Protein AF-A0AA40A408-F1 (afdb_monomer_lite)

Organism: NCBI:txid314023

Sequence (111 aa):
MTAADLDVLLSMGFEQARAELAAKKTGNLQQALDWLEANQDKSLEELQAQNQASGEDDDDEMTGANIPSGETAKSLVCNECGKKFRNHDQATFHATKTFVLLSCHSLIQFL

Radius of gyration: 22.29 Å; chains: 1; bounding box: 54×28×60 Å

pLDDT: mean 72.65, std 17.12, range [36.44, 92.19]

InterPro domains:
  IPR009060 UBA-like superfamily [SSF46934] (6-41)
  IPR015940 Ubiquitin-associated domain [PF22562] (6-42)

Secondary structure (DSSP, 8-state):
--HHHHHHHHHTT--HHHHHHHHHH-SSHHHHHHHHHHTTTS-HHHHHHHHHTTS---SS--------TT-----EE-TTT--EESSHHHHHHHHHHHHHHHHHHHHHTT-

Foldseek 3Di:
DDVVLLVVCVVVPHDNLLSVLLVVVDDDSVSSVVVCVVCVPPDSVRSVVVVVVVVDDPDDDDDDDDDDPDDDQPFDADPPPRDTDRDPVVVVVCVVVVVVVVVVVVVVVPD

Structure (m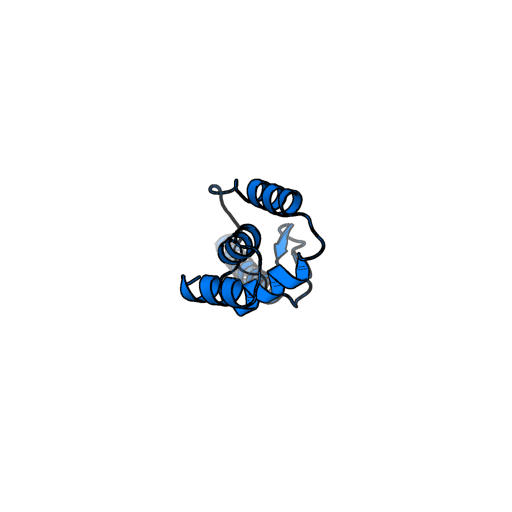mCIF, N/CA/C/O backbone):
data_AF-A0AA40A408-F1
#
_entry.id   AF-A0AA40A408-F1
#
loop_
_atom_site.group_PDB
_atom_site.id
_atom_site.type_symbol
_atom_site.label_atom_id
_atom_site.label_alt_id
_atom_site.label_comp_id
_atom_site.label_asym_id
_atom_site.label_entity_id
_atom_site.label_seq_id
_atom_site.pdbx_PDB_ins_code
_atom_site.Cartn_x
_atom_site.Cartn_y
_atom_site.Cartn_z
_atom_site.occupancy
_atom_site.B_iso_or_equiv
_atom_site.auth_seq_id
_atom_site.auth_comp_id
_atom_site.auth_asym_id
_atom_site.auth_atom_id
_atom_site.pdbx_PDB_model_num
ATOM 1 N N . MET A 1 1 ? 9.879 1.622 -13.021 1.00 59.22 1 MET A N 1
ATOM 2 C CA . MET A 1 1 ? 9.084 0.812 -13.964 1.00 59.22 1 MET A CA 1
ATOM 3 C C . MET A 1 1 ? 9.490 1.109 -15.386 1.00 59.22 1 MET A C 1
ATOM 5 O O . MET A 1 1 ? 9.790 2.262 -15.679 1.00 59.22 1 MET A O 1
ATOM 9 N N . THR A 1 2 ? 9.528 0.095 -16.248 1.00 70.56 2 THR A N 1
ATOM 10 C CA . THR A 1 2 ? 9.800 0.296 -17.674 1.00 70.56 2 THR A CA 1
ATOM 11 C C . THR A 1 2 ? 8.488 0.510 -18.423 1.00 70.56 2 THR A C 1
ATOM 13 O O . THR A 1 2 ? 7.446 0.005 -18.016 1.00 70.56 2 THR A O 1
ATOM 16 N N . ALA A 1 3 ? 8.519 1.249 -19.534 1.00 77.31 3 ALA A N 1
ATOM 17 C CA . ALA A 1 3 ? 7.339 1.423 -20.386 1.00 77.31 3 ALA A CA 1
ATOM 18 C C . ALA A 1 3 ? 6.760 0.078 -20.883 1.00 77.31 3 ALA A C 1
ATOM 20 O O . ALA A 1 3 ? 5.572 -0.003 -21.173 1.00 77.31 3 ALA A O 1
ATOM 21 N N . ALA A 1 4 ? 7.580 -0.981 -20.913 1.00 86.75 4 ALA A N 1
ATOM 22 C CA . ALA A 1 4 ? 7.157 -2.335 -21.251 1.00 86.75 4 ALA A CA 1
ATOM 23 C C . ALA A 1 4 ? 6.226 -2.952 -20.194 1.00 86.75 4 ALA A C 1
ATOM 25 O O . ALA A 1 4 ? 5.279 -3.639 -20.556 1.00 86.75 4 ALA A O 1
ATOM 26 N N . ASP A 1 5 ? 6.441 -2.678 -18.903 1.00 87.81 5 ASP A N 1
ATOM 27 C CA . ASP A 1 5 ? 5.565 -3.189 -17.840 1.00 87.81 5 ASP A CA 1
ATOM 28 C C . ASP A 1 5 ? 4.150 -2.596 -17.967 1.00 87.81 5 ASP A C 1
ATOM 30 O O . ASP A 1 5 ? 3.158 -3.298 -17.794 1.00 87.81 5 ASP A O 1
ATOM 34 N N . LEU A 1 6 ? 4.048 -1.312 -18.330 1.00 89.56 6 LEU A N 1
ATOM 35 C CA . LEU A 1 6 ? 2.767 -0.644 -18.576 1.00 89.56 6 LEU A CA 1
ATOM 36 C C . LEU A 1 6 ? 2.058 -1.201 -19.822 1.00 89.56 6 LEU A C 1
ATOM 38 O O . LEU A 1 6 ? 0.856 -1.443 -19.776 1.00 89.56 6 LEU A O 1
ATOM 42 N N . ASP A 1 7 ? 2.790 -1.435 -20.911 1.00 91.75 7 ASP A N 1
ATOM 43 C CA . ASP A 1 7 ? 2.250 -2.016 -22.149 1.00 91.75 7 ASP A CA 1
ATOM 44 C C . ASP A 1 7 ? 1.680 -3.431 -21.935 1.00 91.75 7 ASP A C 1
ATOM 46 O O . ASP A 1 7 ? 0.599 -3.756 -22.434 1.00 91.75 7 ASP A O 1
ATOM 50 N N . VAL A 1 8 ? 2.346 -4.241 -21.104 1.00 92.06 8 VAL A N 1
ATOM 51 C CA . VAL A 1 8 ? 1.844 -5.559 -20.687 1.00 92.06 8 VAL A CA 1
ATOM 52 C C . VAL A 1 8 ? 0.519 -5.425 -19.933 1.00 92.06 8 VAL A C 1
ATOM 54 O O . VAL A 1 8 ? -0.430 -6.140 -20.247 1.00 92.06 8 VAL A O 1
ATOM 57 N N . LEU A 1 9 ? 0.411 -4.483 -18.990 1.00 90.81 9 LEU A N 1
ATOM 58 C CA . LEU A 1 9 ? -0.831 -4.245 -18.241 1.00 90.81 9 LEU A CA 1
ATOM 59 C C . LEU A 1 9 ? -1.982 -3.804 -19.161 1.00 90.81 9 LEU A C 1
ATOM 61 O O . LEU A 1 9 ? -3.104 -4.294 -19.032 1.00 90.81 9 LEU A O 1
ATOM 65 N N . LEU A 1 10 ? -1.708 -2.926 -20.126 1.00 92.19 10 LEU A N 1
ATOM 66 C CA . LEU A 1 10 ? -2.702 -2.494 -21.114 1.00 92.19 10 LEU A CA 1
ATOM 67 C C . LEU A 1 10 ? -3.142 -3.654 -22.018 1.00 92.19 10 LEU A C 1
ATOM 69 O O . LEU A 1 10 ? -4.334 -3.825 -22.266 1.00 92.19 10 LEU A O 1
ATOM 73 N N . SER A 1 11 ? -2.201 -4.496 -22.452 1.00 91.69 11 SER A N 1
ATOM 74 C CA . SER A 1 11 ? -2.482 -5.687 -23.264 1.00 91.69 11 SER A CA 1
ATOM 75 C C . SER A 1 11 ? -3.306 -6.743 -22.518 1.00 91.69 11 SER A C 1
ATOM 77 O O . SER A 1 11 ? -4.067 -7.482 -23.141 1.00 91.69 11 SER A O 1
ATOM 79 N N . MET A 1 12 ? -3.198 -6.804 -21.187 1.00 89.31 12 MET A N 1
ATOM 80 C CA . MET A 1 12 ? -4.037 -7.656 -20.333 1.00 89.31 12 MET A CA 1
ATOM 81 C C . MET A 1 12 ? -5.467 -7.117 -20.157 1.00 89.31 12 MET A C 1
ATOM 83 O O . MET A 1 12 ? -6.329 -7.841 -19.663 1.00 89.31 12 MET A O 1
ATOM 87 N N . GLY A 1 13 ? -5.733 -5.873 -20.573 1.00 89.19 13 GLY A N 1
ATOM 88 C CA . GLY A 1 13 ? -7.045 -5.232 -20.477 1.00 89.19 13 GLY A CA 1
ATOM 89 C C . GLY A 1 13 ? -7.253 -4.393 -19.215 1.00 89.19 13 GLY A C 1
ATOM 90 O O . GLY A 1 13 ? -8.394 -4.048 -18.906 1.00 89.19 13 GLY A O 1
ATOM 91 N N . PHE A 1 14 ? -6.188 -4.052 -18.480 1.00 90.19 14 PHE A N 1
ATOM 92 C CA . PHE A 1 14 ? -6.297 -3.089 -17.386 1.00 90.19 14 PHE A CA 1
ATOM 93 C C . PHE A 1 14 ? -6.534 -1.678 -17.926 1.00 90.19 14 PHE A C 1
ATOM 95 O O . PHE A 1 14 ? -5.981 -1.275 -18.949 1.00 90.19 14 PHE A O 1
ATOM 102 N N . GLU A 1 15 ? -7.346 -0.904 -17.209 1.00 89.88 15 GLU A N 1
ATOM 103 C CA . GLU A 1 15 ? -7.629 0.472 -17.596 1.00 89.88 15 GLU A CA 1
ATOM 104 C C . GLU A 1 15 ? -6.376 1.346 -17.465 1.00 89.88 15 GLU A C 1
ATOM 106 O O . GLU A 1 15 ? -5.661 1.282 -16.459 1.00 89.88 15 GLU A O 1
ATOM 111 N N . GLN A 1 16 ? -6.134 2.191 -18.467 1.00 88.56 16 GLN A N 1
ATOM 112 C CA . GLN A 1 16 ? -4.914 2.983 -18.578 1.00 88.56 16 GLN A CA 1
ATOM 113 C C . GLN A 1 16 ? -4.643 3.836 -17.334 1.00 88.56 16 GLN A C 1
ATOM 115 O O . GLN A 1 16 ? -3.543 3.772 -16.786 1.00 88.56 16 GLN A O 1
ATOM 120 N N . ALA A 1 17 ? -5.640 4.565 -16.825 1.00 88.62 17 ALA A N 1
ATOM 121 C CA . ALA A 1 17 ? -5.439 5.431 -15.667 1.00 88.62 17 ALA A CA 1
ATOM 122 C C . ALA A 1 17 ? -5.038 4.640 -14.409 1.00 88.62 17 ALA A C 1
ATOM 124 O O . ALA A 1 17 ? -4.204 5.095 -13.622 1.00 88.62 17 ALA A O 1
ATOM 125 N N . ARG A 1 18 ? -5.583 3.429 -14.231 1.00 87.94 18 ARG A N 1
ATOM 126 C CA . ARG A 1 18 ? -5.282 2.562 -13.084 1.00 87.94 18 ARG A CA 1
ATOM 127 C C . ARG A 1 18 ? -3.933 1.851 -13.249 1.00 87.94 18 ARG A C 1
ATOM 129 O O . ARG A 1 18 ? -3.177 1.765 -12.283 1.00 87.94 18 ARG A O 1
ATOM 136 N N . ALA A 1 19 ? -3.601 1.409 -14.461 1.00 90.00 19 ALA A N 1
ATOM 137 C CA . ALA A 1 19 ? -2.313 0.798 -14.788 1.00 90.00 19 ALA A CA 1
ATOM 138 C C . ALA A 1 19 ? -1.151 1.793 -14.630 1.00 90.00 19 ALA A C 1
ATOM 140 O O . ALA A 1 19 ? -0.125 1.460 -14.040 1.00 90.00 19 ALA A O 1
ATOM 141 N N . GLU A 1 20 ? -1.331 3.044 -15.062 1.00 88.69 20 GLU A N 1
ATOM 142 C CA . GLU A 1 20 ? -0.356 4.115 -14.837 1.00 88.69 20 GLU A CA 1
ATOM 143 C C . GLU A 1 20 ? -0.174 4.418 -13.347 1.00 88.69 20 GLU A C 1
ATOM 145 O O . GLU A 1 20 ? 0.940 4.676 -12.888 1.00 88.69 20 GLU A O 1
ATOM 150 N N . LEU A 1 21 ? -1.259 4.372 -12.572 1.00 88.06 21 LEU A N 1
ATOM 151 C CA . LEU A 1 21 ? -1.210 4.602 -11.134 1.00 88.06 21 LEU A CA 1
ATOM 152 C C . LEU A 1 21 ? -0.451 3.486 -10.408 1.00 88.06 21 LEU A C 1
ATOM 154 O O . LEU A 1 21 ? 0.414 3.771 -9.577 1.00 88.06 21 LEU A O 1
ATOM 158 N N . ALA A 1 22 ? -0.718 2.233 -10.779 1.00 88.06 22 ALA A N 1
ATOM 159 C CA . ALA A 1 22 ? 0.009 1.068 -10.294 1.00 88.06 22 ALA A CA 1
ATOM 160 C C . ALA A 1 22 ? 1.495 1.154 -10.664 1.00 88.06 22 ALA A C 1
ATOM 162 O O . ALA A 1 22 ? 2.357 0.991 -9.802 1.00 88.06 22 ALA A O 1
ATOM 163 N N . ALA A 1 23 ? 1.808 1.501 -11.915 1.00 87.94 23 ALA A N 1
ATOM 164 C CA . ALA A 1 23 ? 3.177 1.657 -12.397 1.00 87.94 23 ALA A CA 1
ATOM 165 C C . ALA A 1 23 ? 3.940 2.793 -11.692 1.00 87.94 23 ALA A C 1
ATOM 167 O O . ALA A 1 23 ? 5.152 2.701 -11.514 1.00 87.94 23 ALA A O 1
ATOM 168 N N . LYS A 1 24 ? 3.247 3.854 -11.258 1.00 86.31 24 LYS A N 1
ATOM 169 C CA . LYS A 1 24 ? 3.837 4.943 -10.459 1.00 86.31 24 LYS A CA 1
ATOM 170 C C . LYS A 1 24 ? 4.049 4.553 -8.996 1.00 86.31 24 LYS A C 1
ATOM 172 O O . LYS A 1 24 ? 5.012 5.001 -8.384 1.00 86.31 24 LYS A O 1
ATOM 177 N N . LYS A 1 25 ? 3.156 3.740 -8.424 1.00 83.44 25 LYS A N 1
ATOM 178 C CA . LYS A 1 25 ? 3.212 3.309 -7.016 1.00 83.44 25 LYS A CA 1
ATOM 179 C C . LYS A 1 25 ? 4.170 2.142 -6.775 1.00 83.44 25 LYS A C 1
ATOM 181 O O . LYS A 1 25 ? 4.566 1.917 -5.635 1.00 83.44 25 LYS A O 1
ATOM 186 N N . THR A 1 26 ? 4.527 1.396 -7.816 1.00 86.06 26 THR A N 1
ATOM 187 C CA . THR A 1 26 ? 5.261 0.130 -7.697 1.00 86.06 26 THR A CA 1
ATOM 188 C C . THR A 1 26 ? 6.560 0.135 -8.500 1.00 86.06 26 THR A C 1
ATOM 190 O O . THR A 1 26 ? 6.778 0.965 -9.381 1.00 86.06 26 THR A O 1
ATOM 193 N N . GLY A 1 27 ? 7.473 -0.780 -8.160 1.00 80.62 27 GLY A N 1
ATOM 194 C CA . GLY A 1 27 ? 8.816 -0.827 -8.746 1.00 80.62 27 GLY A CA 1
ATOM 195 C C . GLY A 1 27 ? 9.010 -1.848 -9.874 1.00 80.62 27 GLY A C 1
ATOM 196 O O . GLY A 1 27 ? 9.917 -1.664 -10.684 1.00 80.62 27 GLY A O 1
ATOM 197 N N . ASN A 1 28 ? 8.193 -2.908 -9.926 1.00 85.56 28 ASN A N 1
ATOM 198 C CA . ASN A 1 28 ? 8.265 -3.999 -10.912 1.00 85.56 28 ASN A CA 1
ATOM 199 C C . ASN A 1 28 ? 6.867 -4.546 -11.273 1.00 85.56 28 ASN A C 1
ATOM 201 O O . ASN A 1 28 ? 5.925 -4.360 -10.499 1.00 85.56 28 ASN A O 1
ATOM 205 N N . LEU A 1 29 ? 6.734 -5.216 -12.428 1.00 87.44 29 LEU A N 1
ATOM 206 C CA . LEU A 1 29 ? 5.449 -5.726 -12.937 1.00 87.44 29 LEU A CA 1
ATOM 207 C C . LEU A 1 29 ? 4.668 -6.537 -11.901 1.00 87.44 29 LEU A C 1
ATOM 209 O O . LEU A 1 29 ? 3.471 -6.329 -11.746 1.00 87.44 29 LEU A O 1
ATOM 213 N N . GLN A 1 30 ? 5.347 -7.422 -11.168 1.00 89.31 30 GLN A N 1
ATOM 214 C CA . GLN A 1 30 ? 4.695 -8.271 -10.173 1.00 89.31 30 GLN A CA 1
ATOM 215 C C . GLN A 1 30 ? 4.009 -7.438 -9.083 1.00 89.31 30 GLN A C 1
ATOM 217 O O . GLN A 1 30 ? 2.833 -7.636 -8.814 1.00 89.31 30 GLN A O 1
ATOM 222 N N . GLN A 1 31 ? 4.697 -6.435 -8.532 1.00 88.19 31 GLN A N 1
ATOM 223 C CA . GLN A 1 31 ? 4.107 -5.538 -7.538 1.00 88.19 31 GLN A CA 1
ATOM 224 C C . GLN A 1 31 ? 2.980 -4.682 -8.124 1.00 88.19 31 GLN A C 1
ATOM 226 O O . GLN A 1 31 ? 2.033 -4.372 -7.407 1.00 88.19 31 GLN A O 1
ATOM 231 N N . ALA A 1 32 ? 3.064 -4.282 -9.401 1.00 88.94 32 ALA A N 1
ATOM 232 C CA . ALA A 1 32 ? 1.970 -3.568 -10.064 1.00 88.94 32 ALA A CA 1
ATOM 233 C C . ALA A 1 32 ? 0.713 -4.433 -10.158 1.00 88.94 32 ALA A C 1
ATOM 235 O O . ALA A 1 32 ? -0.376 -3.934 -9.889 1.00 88.94 32 ALA A O 1
ATOM 236 N N . LEU A 1 33 ? 0.869 -5.71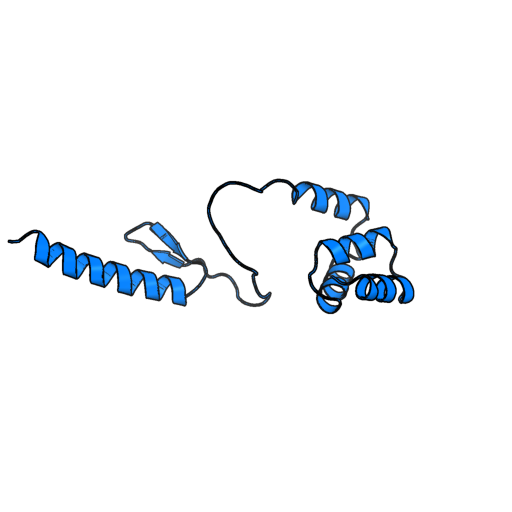3 -10.501 1.00 90.69 33 LEU A N 1
ATOM 237 C CA . LEU A 1 33 ? -0.226 -6.678 -10.540 1.00 90.69 33 LEU A CA 1
ATOM 238 C C . LEU A 1 33 ? -0.828 -6.880 -9.147 1.00 90.69 33 LEU A C 1
ATOM 240 O O . LEU A 1 33 ? -2.028 -6.677 -8.990 1.00 90.69 33 LEU A O 1
ATOM 244 N N . ASP A 1 34 ? -0.000 -7.137 -8.131 1.00 91.75 34 ASP A N 1
ATOM 245 C CA . ASP A 1 34 ? -0.464 -7.304 -6.746 1.00 91.75 34 ASP A CA 1
ATOM 246 C C . ASP A 1 34 ? -1.208 -6.043 -6.248 1.00 91.75 34 ASP A C 1
ATOM 248 O O . ASP A 1 34 ? -2.226 -6.117 -5.554 1.00 91.75 34 ASP A O 1
ATOM 252 N N . TRP A 1 35 ? -0.723 -4.850 -6.623 1.00 89.75 35 TRP A N 1
ATOM 253 C CA . TRP A 1 35 ? -1.378 -3.584 -6.294 1.00 89.75 35 TRP A CA 1
ATOM 254 C C . TRP A 1 35 ? -2.707 -3.430 -7.028 1.00 89.75 35 TRP A C 1
ATOM 256 O O . TRP A 1 35 ? -3.685 -3.013 -6.414 1.00 89.75 35 TRP A O 1
ATOM 266 N N . LEU A 1 36 ? -2.767 -3.760 -8.319 1.00 89.31 36 LEU A N 1
ATOM 267 C CA . LEU A 1 36 ? -4.008 -3.715 -9.088 1.00 89.31 36 LEU A CA 1
ATOM 268 C C . LEU A 1 36 ? -5.044 -4.651 -8.475 1.00 89.31 36 LEU A C 1
ATOM 270 O O . LEU A 1 36 ? -6.154 -4.194 -8.227 1.00 89.31 36 LEU A O 1
ATOM 274 N N . GLU A 1 37 ? -4.668 -5.889 -8.145 1.00 89.50 37 GLU A N 1
ATOM 275 C CA . GLU A 1 37 ? -5.525 -6.887 -7.496 1.00 89.50 37 GLU A CA 1
ATOM 276 C C . GLU A 1 37 ? -6.083 -6.397 -6.155 1.00 89.50 37 GLU A C 1
ATOM 278 O O . GLU A 1 37 ? -7.294 -6.425 -5.942 1.00 89.50 37 GLU A O 1
ATOM 283 N N . ALA A 1 38 ? -5.225 -5.864 -5.281 1.00 88.88 38 ALA A N 1
ATOM 284 C CA . ALA A 1 38 ? -5.626 -5.349 -3.970 1.00 88.88 38 ALA A CA 1
ATOM 285 C C . ALA A 1 38 ? -6.474 -4.063 -4.029 1.00 88.88 38 ALA A C 1
ATOM 287 O O . ALA A 1 38 ? -7.050 -3.646 -3.022 1.00 88.88 38 ALA A O 1
ATOM 288 N N . ASN A 1 39 ? -6.518 -3.395 -5.183 1.00 87.44 39 ASN A N 1
ATOM 289 C CA . ASN A 1 39 ? -7.211 -2.124 -5.374 1.00 87.44 39 ASN A CA 1
ATOM 290 C C . ASN A 1 39 ? -8.336 -2.204 -6.422 1.00 87.44 39 ASN A C 1
ATOM 292 O O . ASN A 1 39 ? -8.874 -1.162 -6.800 1.00 87.44 39 ASN A O 1
ATOM 296 N N . GLN A 1 40 ? -8.730 -3.404 -6.874 1.00 85.81 40 GLN A N 1
ATOM 297 C CA . GLN A 1 40 ? -9.781 -3.554 -7.891 1.00 85.81 40 GLN A CA 1
ATOM 298 C C . GLN A 1 40 ? -11.149 -3.050 -7.422 1.00 85.81 40 GLN A C 1
ATOM 300 O O . GLN A 1 40 ? -11.877 -2.474 -8.233 1.00 85.81 40 GLN A O 1
ATOM 305 N N . ASP A 1 41 ? -11.451 -3.202 -6.129 1.00 86.56 41 ASP A N 1
ATOM 306 C CA . ASP A 1 41 ? -12.726 -2.813 -5.511 1.00 86.56 41 ASP A CA 1
ATOM 307 C C . ASP A 1 41 ? -12.870 -1.299 -5.278 1.00 86.56 41 ASP A C 1
ATOM 309 O O . ASP A 1 41 ? -13.956 -0.821 -4.958 1.00 86.56 41 ASP A O 1
ATOM 313 N N . LYS A 1 42 ? -11.782 -0.530 -5.419 1.00 84.00 42 LYS A N 1
ATOM 314 C CA . LYS A 1 42 ? -11.763 0.916 -5.151 1.00 84.00 42 LYS A CA 1
ATOM 315 C C . LYS A 1 42 ? -12.006 1.711 -6.424 1.00 84.00 42 LYS A C 1
ATOM 317 O O . LYS A 1 42 ? -11.417 1.409 -7.462 1.00 84.00 42 LYS A O 1
ATOM 322 N N . SER A 1 43 ? -12.806 2.770 -6.359 1.00 85.06 43 SER A N 1
ATOM 323 C CA . SER A 1 43 ? -12.992 3.656 -7.513 1.00 85.06 43 SER A CA 1
AT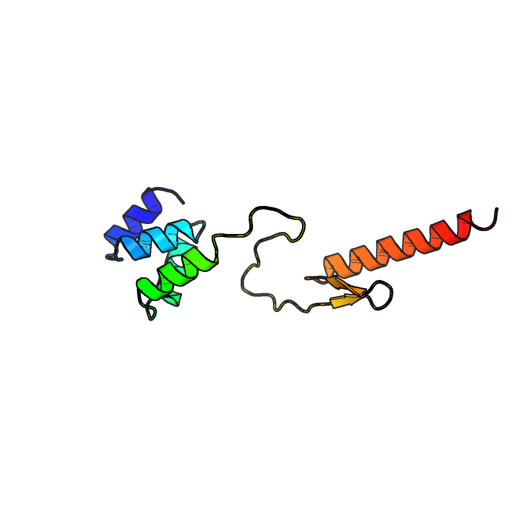OM 324 C C . SER A 1 43 ? -11.687 4.371 -7.900 1.00 85.06 43 SER A C 1
ATOM 326 O O . SER A 1 43 ? -10.783 4.559 -7.083 1.00 85.06 43 SER A O 1
ATOM 328 N N . LEU A 1 44 ? -11.566 4.773 -9.169 1.00 78.69 44 LEU A N 1
ATOM 329 C CA . LEU A 1 44 ? -10.408 5.532 -9.658 1.00 78.69 44 LEU A CA 1
ATOM 330 C C . LEU A 1 44 ? -10.213 6.840 -8.879 1.00 78.69 44 LEU A C 1
ATOM 332 O O . LEU A 1 44 ? -9.083 7.177 -8.531 1.00 78.69 44 LEU A O 1
ATOM 336 N N . GLU A 1 45 ? -11.312 7.512 -8.536 1.00 80.88 45 GLU A N 1
ATOM 337 C CA . GLU A 1 45 ? -11.321 8.731 -7.723 1.00 80.88 45 GLU A CA 1
ATOM 338 C C . GLU A 1 45 ? -10.732 8.495 -6.326 1.00 80.88 45 GLU A C 1
ATOM 340 O O . GLU A 1 45 ? -9.881 9.266 -5.878 1.00 80.88 45 GLU A O 1
ATOM 345 N N . GLU A 1 46 ? -11.094 7.395 -5.657 1.00 79.94 46 GLU A N 1
ATOM 346 C CA . GLU A 1 46 ? -10.511 7.032 -4.360 1.00 79.94 46 GLU A CA 1
ATOM 347 C C . GLU A 1 46 ? -9.011 6.744 -4.463 1.00 79.94 46 GLU A C 1
ATOM 349 O O . GLU A 1 46 ? -8.239 7.132 -3.580 1.00 79.94 46 GLU A O 1
ATOM 354 N N . LEU A 1 47 ? -8.578 6.071 -5.531 1.00 80.94 47 LEU A N 1
ATOM 355 C CA . LEU A 1 47 ? -7.171 5.739 -5.752 1.00 80.94 47 LEU A CA 1
ATOM 356 C C . LEU A 1 47 ? -6.329 6.980 -6.067 1.00 80.94 47 LEU A C 1
ATOM 358 O O . LEU A 1 47 ? -5.194 7.094 -5.601 1.00 80.94 47 LEU A O 1
ATOM 362 N N . GLN A 1 48 ? -6.883 7.928 -6.821 1.00 76.81 48 GLN A N 1
ATOM 363 C CA . GLN A 1 48 ? -6.245 9.208 -7.118 1.00 76.81 48 GLN A CA 1
ATOM 364 C C . GLN A 1 48 ? -6.186 10.117 -5.883 1.00 76.81 48 GLN A C 1
ATOM 366 O O . GLN A 1 48 ? -5.144 10.725 -5.636 1.00 76.81 48 GLN A O 1
ATOM 371 N N . ALA A 1 49 ? -7.236 10.147 -5.057 1.00 75.94 49 ALA A N 1
ATOM 372 C CA . ALA A 1 49 ? -7.238 10.880 -3.789 1.00 75.94 49 ALA A CA 1
ATOM 373 C C . ALA A 1 49 ? -6.181 10.335 -2.808 1.00 75.94 49 ALA A C 1
ATOM 375 O O . ALA A 1 49 ? -5.429 11.099 -2.205 1.00 75.94 49 ALA A O 1
ATOM 376 N N . GLN A 1 50 ? -6.042 9.006 -2.717 1.00 66.12 50 GLN A N 1
ATOM 377 C CA . GLN A 1 50 ? -4.971 8.356 -1.945 1.00 66.12 50 GLN A CA 1
ATOM 378 C C . GLN A 1 50 ? -3.574 8.619 -2.534 1.00 66.12 50 GLN A C 1
ATOM 380 O O . GLN A 1 50 ? -2.580 8.598 -1.808 1.00 66.12 50 GLN A O 1
ATOM 385 N N . ASN A 1 51 ? -3.467 8.858 -3.846 1.00 64.50 51 ASN A N 1
ATOM 386 C CA . ASN A 1 51 ? -2.205 9.220 -4.487 1.00 64.50 51 ASN A CA 1
ATOM 387 C C . ASN A 1 51 ? -1.779 10.651 -4.126 1.00 64.50 51 ASN A C 1
ATOM 389 O O . ASN A 1 51 ? -0.628 10.835 -3.742 1.00 64.50 51 ASN A O 1
ATOM 393 N N . GLN A 1 52 ? -2.707 11.615 -4.149 1.00 57.88 52 GLN A N 1
ATOM 394 C CA . GLN A 1 52 ? -2.443 13.008 -3.761 1.00 57.88 52 GLN A CA 1
ATOM 395 C C . GLN A 1 52 ? -2.082 13.147 -2.276 1.00 57.88 52 GLN A C 1
ATOM 397 O O . GLN A 1 52 ? -1.157 13.877 -1.946 1.00 57.88 52 GLN A O 1
ATOM 402 N N . ALA A 1 53 ? -2.711 12.368 -1.391 1.00 52.38 53 ALA A N 1
ATOM 403 C CA . ALA A 1 53 ? -2.353 12.337 0.031 1.00 52.38 53 ALA A CA 1
ATOM 404 C C . ALA A 1 53 ? -0.971 11.712 0.323 1.00 52.38 53 ALA A C 1
ATOM 406 O O . ALA A 1 53 ? -0.505 11.760 1.454 1.00 52.38 53 ALA A O 1
ATOM 407 N N . SER A 1 54 ? -0.320 11.095 -0.672 1.00 51.69 54 SER A N 1
ATOM 408 C CA . SER A 1 54 ? 1.056 10.583 -0.556 1.00 51.69 54 SER A CA 1
ATOM 409 C C . SER A 1 54 ? 2.089 11.496 -1.240 1.00 51.69 54 SER A C 1
ATOM 411 O O . SER A 1 54 ? 3.212 11.051 -1.466 1.00 51.69 54 SER A O 1
ATOM 413 N N . GLY A 1 55 ? 1.690 12.702 -1.665 1.00 45.41 55 GLY A N 1
ATOM 414 C CA . GLY A 1 55 ? 2.491 13.612 -2.491 1.00 45.41 55 GLY A CA 1
ATOM 415 C C . GLY A 1 55 ? 3.194 14.751 -1.748 1.00 45.41 55 GLY A C 1
ATOM 416 O O . GLY A 1 55 ? 3.848 15.554 -2.403 1.00 45.41 55 GLY A O 1
ATOM 417 N N . GLU A 1 56 ? 3.091 14.828 -0.422 1.00 42.81 56 GLU A N 1
ATOM 418 C CA . GLU A 1 56 ? 3.773 15.836 0.398 1.00 42.81 56 GLU A CA 1
ATOM 419 C C . GLU A 1 56 ? 4.423 15.144 1.600 1.00 42.81 56 GLU A C 1
ATOM 421 O O . GLU A 1 56 ? 3.773 14.958 2.622 1.00 42.81 56 GLU A O 1
ATOM 426 N N . ASP A 1 57 ? 5.670 14.697 1.431 1.00 36.44 57 ASP A N 1
ATOM 427 C CA . ASP A 1 57 ? 6.712 14.779 2.467 1.00 36.44 57 ASP A CA 1
ATOM 428 C C . ASP A 1 57 ? 8.074 14.489 1.809 1.00 36.44 57 ASP A C 1
ATOM 430 O O . ASP A 1 57 ? 8.635 13.397 1.896 1.00 36.44 57 ASP A O 1
ATOM 434 N N . ASP A 1 58 ? 8.560 15.466 1.046 1.00 45.97 58 ASP A N 1
ATOM 435 C CA . ASP A 1 58 ? 9.992 15.626 0.800 1.00 45.97 58 ASP A CA 1
ATOM 436 C C . ASP A 1 58 ? 10.380 16.900 1.555 1.00 45.97 58 ASP A C 1
ATOM 438 O O . ASP A 1 58 ? 10.082 18.005 1.102 1.00 45.97 58 ASP A O 1
ATOM 442 N N . ASP A 1 59 ? 10.855 16.698 2.788 1.00 41.38 59 ASP A N 1
ATOM 443 C CA . ASP A 1 59 ? 12.026 17.328 3.427 1.00 41.38 59 ASP A CA 1
ATOM 444 C C . ASP A 1 59 ? 11.775 17.591 4.929 1.00 41.38 59 ASP A C 1
ATOM 446 O O . ASP A 1 59 ? 11.306 18.657 5.312 1.00 41.38 59 ASP A O 1
ATOM 450 N N . ASP A 1 60 ? 12.037 16.590 5.785 1.00 37.84 60 ASP A N 1
ATOM 451 C CA . ASP A 1 60 ? 12.975 16.709 6.919 1.00 37.84 60 ASP A CA 1
ATOM 452 C C . ASP A 1 60 ? 13.142 15.350 7.644 1.00 37.84 60 ASP A C 1
ATOM 454 O O . ASP A 1 60 ? 12.195 14.769 8.167 1.00 37.84 60 ASP A O 1
ATOM 458 N N . GLU A 1 61 ? 14.377 14.842 7.659 1.00 49.06 61 GLU A N 1
ATOM 459 C CA . GLU A 1 61 ? 14.945 13.896 8.634 1.00 49.06 61 GLU A CA 1
ATOM 460 C C . GLU A 1 61 ? 14.076 12.739 9.204 1.00 49.06 61 GLU A C 1
ATOM 462 O O . GLU A 1 61 ? 13.299 12.872 10.148 1.00 49.06 61 GLU A O 1
ATOM 467 N N . MET A 1 62 ? 14.476 11.526 8.790 1.00 48.62 62 MET A N 1
ATOM 468 C CA . MET A 1 62 ? 14.406 10.242 9.513 1.00 48.62 62 MET A CA 1
ATOM 469 C C . MET A 1 62 ? 13.342 9.218 9.046 1.00 48.62 62 MET A C 1
ATOM 471 O O . MET A 1 62 ? 12.141 9.339 9.252 1.00 48.62 62 MET A O 1
ATOM 475 N N . THR A 1 63 ? 13.872 8.064 8.607 1.00 42.06 63 THR A N 1
ATOM 476 C CA . THR A 1 63 ? 13.258 6.713 8.527 1.00 42.06 63 THR A CA 1
ATOM 477 C C . THR A 1 63 ? 12.806 6.167 7.162 1.00 42.06 63 THR A C 1
ATOM 479 O O . THR A 1 63 ? 11.691 5.713 6.953 1.00 42.06 63 THR A O 1
ATOM 482 N N . GLY A 1 64 ? 13.782 5.991 6.275 1.00 42.34 64 GLY A N 1
ATOM 483 C CA . GLY A 1 64 ? 14.299 4.651 5.961 1.00 42.34 64 GLY A CA 1
ATOM 484 C C . GLY A 1 64 ? 13.318 3.486 5.704 1.00 42.34 64 GLY A C 1
ATOM 485 O O . GLY A 1 64 ? 12.784 2.866 6.625 1.00 42.34 64 GLY A O 1
ATOM 486 N N . ALA A 1 65 ? 13.356 3.046 4.445 1.00 46.78 65 ALA A N 1
ATOM 487 C CA . ALA A 1 65 ? 13.341 1.652 3.990 1.00 46.78 65 ALA A CA 1
ATOM 488 C C . ALA A 1 65 ? 12.003 0.884 3.994 1.00 46.78 65 ALA A C 1
ATOM 490 O O . ALA A 1 65 ? 11.467 0.472 5.026 1.00 46.78 65 ALA A O 1
ATOM 491 N N . ASN A 1 66 ? 11.549 0.627 2.761 1.00 49.72 66 ASN A N 1
ATOM 492 C CA . ASN A 1 66 ? 11.015 -0.635 2.237 1.00 49.72 66 ASN A CA 1
ATOM 493 C C . ASN A 1 66 ? 10.701 -1.690 3.317 1.00 49.72 66 ASN A C 1
ATOM 495 O O . ASN A 1 66 ? 11.601 -2.301 3.895 1.00 49.72 66 ASN A O 1
ATOM 499 N N . ILE A 1 67 ? 9.416 -1.865 3.626 1.00 48.91 67 ILE A N 1
ATOM 500 C CA . ILE A 1 67 ? 8.947 -2.969 4.465 1.00 48.91 67 ILE A CA 1
ATOM 501 C C . ILE A 1 67 ? 8.686 -4.153 3.522 1.00 48.91 67 ILE A C 1
ATOM 503 O O . ILE A 1 67 ? 7.757 -4.049 2.722 1.00 48.91 67 ILE A O 1
ATOM 507 N N . PRO A 1 68 ? 9.441 -5.266 3.572 1.00 47.34 68 PRO A N 1
ATOM 508 C CA . PRO A 1 68 ? 8.960 -6.503 2.974 1.00 47.34 68 PRO A CA 1
ATOM 509 C C . PRO A 1 68 ? 7.701 -6.936 3.737 1.00 47.34 68 PRO A C 1
ATOM 511 O O . PRO A 1 68 ? 7.732 -7.142 4.954 1.00 47.34 68 PRO A O 1
ATOM 514 N N . SER A 1 69 ? 6.578 -7.004 3.021 1.00 51.00 69 SER A N 1
ATOM 515 C CA . SER A 1 69 ? 5.277 -7.462 3.513 1.00 51.00 69 SER A CA 1
ATOM 516 C C . SER A 1 69 ? 5.397 -8.868 4.105 1.00 51.00 69 SER A C 1
ATOM 518 O O . SER A 1 69 ? 5.393 -9.855 3.378 1.00 51.00 69 SER A O 1
ATOM 520 N N . GLY A 1 70 ? 5.537 -8.971 5.427 1.00 55.66 70 GLY A N 1
ATOM 521 C CA . GLY A 1 70 ? 5.595 -10.269 6.104 1.00 55.66 70 GLY A CA 1
ATOM 522 C C . GLY A 1 70 ? 6.042 -10.233 7.561 1.00 55.66 70 GLY A C 1
ATOM 523 O O . GLY A 1 70 ? 5.663 -11.114 8.329 1.00 55.66 70 GLY A O 1
ATOM 524 N N . GLU A 1 71 ? 6.781 -9.210 7.991 1.00 51.28 71 GLU A N 1
ATOM 525 C CA . GLU A 1 71 ? 7.269 -9.147 9.370 1.00 51.28 71 GLU A CA 1
ATOM 526 C C . GLU A 1 71 ? 6.474 -8.121 10.179 1.00 51.28 71 GLU A C 1
ATOM 528 O O . GLU A 1 71 ? 6.597 -6.911 9.996 1.00 51.28 71 GLU A O 1
ATOM 533 N N . THR A 1 72 ? 5.614 -8.612 11.079 1.00 48.62 72 THR A N 1
ATOM 534 C CA . THR A 1 72 ? 4.937 -7.784 12.086 1.00 48.62 72 THR A CA 1
ATOM 535 C C . THR A 1 72 ? 5.989 -6.922 12.778 1.00 48.62 72 THR A C 1
ATOM 537 O O . THR A 1 72 ? 6.849 -7.474 13.468 1.00 48.62 72 THR A O 1
ATOM 540 N N . ALA A 1 73 ? 5.950 -5.603 12.593 1.00 52.19 73 ALA A N 1
ATOM 541 C CA . ALA A 1 73 ? 6.855 -4.687 13.270 1.00 52.19 73 ALA A CA 1
ATOM 542 C C . ALA A 1 73 ? 6.573 -4.755 14.778 1.00 52.19 73 ALA A C 1
ATOM 544 O O . ALA A 1 73 ? 5.673 -4.092 15.294 1.00 52.19 73 ALA A O 1
ATOM 545 N N . LYS A 1 74 ? 7.313 -5.605 15.500 1.00 60.91 74 LYS A N 1
ATOM 546 C CA . LYS A 1 74 ? 7.367 -5.530 16.957 1.00 60.91 74 LYS A CA 1
ATOM 547 C C . LYS A 1 74 ? 8.157 -4.266 17.264 1.00 60.91 74 LYS A C 1
ATOM 549 O O . LYS A 1 74 ? 9.379 -4.287 17.219 1.00 60.91 74 LYS A O 1
ATOM 554 N N . SER A 1 75 ? 7.468 -3.159 17.512 1.00 68.44 75 SER A N 1
ATOM 555 C CA . SER A 1 75 ? 8.106 -1.924 17.966 1.00 68.44 75 SER A CA 1
ATOM 556 C C . SER A 1 75 ? 8.769 -2.185 19.322 1.00 68.44 75 SER A C 1
ATOM 558 O O . SER A 1 75 ? 8.081 -2.262 20.339 1.00 68.44 75 SER A O 1
ATOM 560 N N . LEU A 1 76 ? 10.093 -2.364 19.344 1.00 80.31 76 LEU A N 1
ATOM 561 C CA . LEU A 1 76 ? 10.862 -2.524 20.583 1.00 80.31 76 LEU A CA 1
ATOM 562 C C . LEU A 1 76 ? 11.2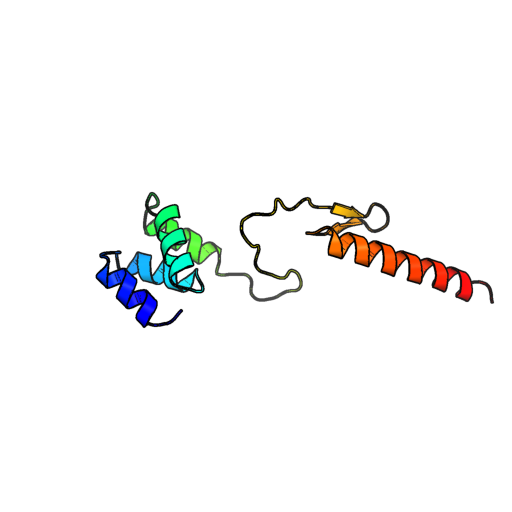71 -1.140 21.093 1.00 80.31 76 LEU A C 1
ATOM 564 O O . LEU A 1 76 ? 11.755 -0.325 20.313 1.00 80.31 76 LEU A O 1
ATOM 568 N N . VAL A 1 77 ? 11.100 -0.860 22.386 1.00 83.94 77 VAL A N 1
ATOM 569 C CA . VAL A 1 77 ? 11.448 0.439 22.992 1.00 83.94 77 VAL A CA 1
ATOM 570 C C . VAL A 1 77 ? 12.524 0.239 24.055 1.00 83.94 77 VAL A C 1
ATOM 572 O O . VAL A 1 77 ? 12.381 -0.617 24.925 1.00 83.94 77 VAL A O 1
ATOM 575 N N . CYS A 1 78 ? 13.605 1.019 23.995 1.00 83.25 78 CYS A N 1
ATOM 576 C CA . CYS A 1 78 ? 14.615 1.043 25.052 1.00 83.25 78 CYS A CA 1
ATOM 577 C C . CYS A 1 78 ? 14.095 1.828 26.264 1.00 83.25 78 CYS A C 1
ATOM 579 O O . CYS A 1 78 ? 13.718 2.989 26.124 1.00 83.25 78 CYS A O 1
ATOM 581 N N . ASN A 1 79 ? 14.115 1.225 27.456 1.00 82.19 79 ASN A N 1
ATOM 582 C CA . ASN A 1 79 ? 13.647 1.874 28.688 1.00 82.19 79 ASN A CA 1
ATOM 583 C C . ASN A 1 79 ? 14.621 2.927 29.244 1.00 82.19 79 ASN A C 1
ATOM 585 O O . ASN A 1 79 ? 14.221 3.725 30.082 1.00 82.19 79 ASN A O 1
ATOM 589 N N . GLU A 1 80 ? 15.876 2.951 28.784 1.00 76.56 80 GLU A N 1
ATOM 590 C CA . GLU A 1 80 ? 16.883 3.901 29.283 1.00 76.56 80 GLU A CA 1
ATOM 591 C C . GLU A 1 80 ? 16.908 5.212 28.489 1.00 76.56 80 GLU A C 1
ATOM 593 O O . GLU A 1 80 ? 17.110 6.279 29.058 1.00 76.56 80 GLU A O 1
ATOM 598 N N . CYS A 1 81 ? 16.676 5.153 27.173 1.00 81.38 81 CYS A N 1
ATOM 599 C CA . CYS A 1 81 ? 16.713 6.331 26.297 1.00 81.38 81 CYS A CA 1
ATOM 600 C C . CYS A 1 81 ? 15.394 6.602 25.554 1.00 81.38 81 CYS A C 1
ATOM 602 O O . CYS A 1 81 ? 15.298 7.574 24.809 1.00 81.38 81 CYS A O 1
ATOM 604 N N . GLY A 1 82 ? 14.389 5.731 25.693 1.00 78.69 82 GLY A N 1
ATOM 605 C CA . GLY A 1 82 ? 13.091 5.855 25.021 1.00 78.69 82 GLY A CA 1
ATOM 606 C C . GLY A 1 82 ? 13.113 5.586 23.512 1.00 78.69 82 GLY A C 1
ATOM 607 O O . GLY A 1 82 ? 12.092 5.760 22.844 1.00 78.69 82 GLY A O 1
ATOM 608 N N . LYS A 1 83 ? 14.253 5.168 22.941 1.00 81.44 83 LYS A N 1
ATOM 609 C CA . LYS A 1 83 ? 14.390 4.978 21.492 1.00 81.44 83 LYS A CA 1
ATOM 610 C C . LYS A 1 83 ? 13.605 3.756 21.018 1.00 81.44 83 LYS A C 1
ATOM 612 O O . LYS A 1 83 ? 13.719 2.674 21.597 1.00 81.44 83 LYS A O 1
ATOM 617 N N . LYS A 1 84 ? 12.812 3.944 19.961 1.00 83.12 84 LYS A N 1
ATOM 618 C CA . LYS A 1 84 ? 12.010 2.896 19.320 1.00 83.12 84 LYS A CA 1
ATOM 619 C C . LYS A 1 84 ? 12.797 2.267 18.172 1.00 83.12 84 LYS A C 1
ATOM 621 O O . LYS A 1 84 ? 13.394 2.980 17.368 1.00 83.12 84 LYS A O 1
ATOM 626 N N . PHE A 1 85 ? 12.767 0.945 18.082 1.00 82.31 85 PHE A N 1
ATOM 627 C CA . PHE A 1 85 ? 13.424 0.157 17.048 1.00 82.31 85 PHE A CA 1
ATOM 628 C C . PHE A 1 85 ? 12.396 -0.633 16.259 1.00 82.31 85 PHE A C 1
ATOM 630 O O . PHE A 1 85 ? 11.423 -1.157 16.805 1.00 82.31 85 PHE A O 1
ATOM 637 N N . ARG A 1 86 ? 12.647 -0.721 14.956 1.00 77.62 86 ARG A N 1
ATOM 638 C CA . ARG A 1 86 ? 11.774 -1.407 14.005 1.00 77.62 86 ARG A CA 1
ATOM 639 C C . ARG A 1 86 ? 12.055 -2.908 13.907 1.00 77.62 86 ARG A C 1
ATOM 641 O O . ARG A 1 86 ? 11.185 -3.656 13.480 1.00 77.62 86 ARG A O 1
ATOM 648 N N . ASN A 1 87 ? 13.255 -3.344 14.290 1.00 79.69 87 ASN A N 1
ATOM 649 C CA . ASN A 1 87 ? 13.671 -4.743 14.257 1.00 79.69 87 ASN A CA 1
ATOM 650 C C . ASN A 1 87 ? 14.627 -5.075 15.413 1.00 79.69 87 ASN A C 1
ATOM 652 O O . ASN A 1 87 ? 15.183 -4.188 16.069 1.00 79.69 87 ASN A O 1
ATOM 656 N N . HIS A 1 88 ? 14.785 -6.375 15.662 1.00 81.12 88 HIS A N 1
ATOM 657 C CA . HIS A 1 88 ? 15.609 -6.899 16.746 1.00 81.12 88 HIS A CA 1
ATOM 658 C C . HIS A 1 88 ? 17.094 -6.543 16.563 1.00 81.12 88 HIS A C 1
ATOM 660 O O . HIS A 1 88 ? 17.732 -6.134 17.528 1.00 81.12 88 HIS A O 1
ATOM 666 N N . ASP A 1 89 ? 17.625 -6.593 15.335 1.00 82.19 89 ASP A N 1
ATOM 667 C CA . ASP A 1 89 ? 19.031 -6.264 15.049 1.00 82.19 89 ASP A CA 1
ATOM 668 C C . ASP A 1 89 ? 19.408 -4.834 15.450 1.00 82.19 89 ASP A C 1
ATOM 670 O O . ASP A 1 89 ? 20.440 -4.614 16.089 1.00 82.19 89 ASP A O 1
ATOM 674 N N . GLN A 1 90 ? 18.555 -3.846 15.151 1.00 80.88 90 GLN A N 1
ATOM 675 C CA . GLN A 1 90 ? 18.802 -2.464 15.572 1.00 80.88 90 GLN A CA 1
ATOM 676 C C . GLN A 1 90 ? 18.731 -2.303 17.095 1.00 80.88 90 GLN A C 1
ATOM 678 O O . GLN A 1 90 ? 19.514 -1.536 17.662 1.00 80.88 90 GLN A O 1
ATOM 683 N N . ALA A 1 91 ? 17.835 -3.035 17.767 1.00 82.12 91 ALA A N 1
ATOM 684 C CA . ALA A 1 91 ? 17.747 -3.030 19.225 1.00 82.12 91 ALA A CA 1
ATOM 685 C C . ALA A 1 91 ? 19.004 -3.648 19.868 1.00 82.12 91 ALA A C 1
ATOM 687 O O . ALA A 1 91 ? 19.559 -3.071 20.805 1.00 82.12 91 ALA A O 1
ATOM 688 N N . THR A 1 92 ? 19.508 -4.766 19.331 1.00 80.62 92 THR A N 1
ATOM 689 C CA . THR A 1 92 ? 20.752 -5.405 19.790 1.00 80.62 92 THR A CA 1
ATOM 690 C C . THR A 1 92 ? 21.963 -4.505 19.558 1.00 80.62 92 THR A C 1
ATOM 692 O O . THR A 1 92 ? 22.757 -4.304 20.475 1.00 80.62 92 THR A O 1
ATOM 695 N N . PHE A 1 93 ? 22.083 -3.885 18.381 1.00 84.06 93 PHE A N 1
ATOM 696 C CA . PHE A 1 93 ? 23.177 -2.955 18.098 1.00 84.06 93 PHE A CA 1
ATOM 697 C C . PHE A 1 93 ? 23.167 -1.745 19.042 1.00 84.06 93 PHE A C 1
ATOM 699 O O . PHE A 1 93 ? 24.212 -1.341 19.555 1.00 84.06 93 PHE A O 1
ATOM 706 N N . HIS A 1 94 ? 21.988 -1.177 19.308 1.00 85.69 94 HIS A N 1
ATOM 707 C CA . HIS A 1 94 ? 21.849 -0.085 20.265 1.00 85.69 94 HIS A CA 1
ATOM 708 C C . HIS A 1 94 ? 22.271 -0.504 21.679 1.00 85.69 94 HIS A C 1
ATOM 710 O O . HIS A 1 94 ? 23.018 0.238 22.315 1.00 85.69 94 HIS A O 1
ATOM 716 N N . ALA A 1 95 ? 21.862 -1.694 22.134 1.00 79.38 95 ALA A N 1
ATOM 717 C CA . ALA A 1 95 ? 22.252 -2.241 23.432 1.00 79.38 95 ALA A CA 1
ATOM 718 C C . ALA A 1 95 ? 23.777 -2.409 23.550 1.00 79.38 95 ALA A C 1
ATOM 720 O O . ALA 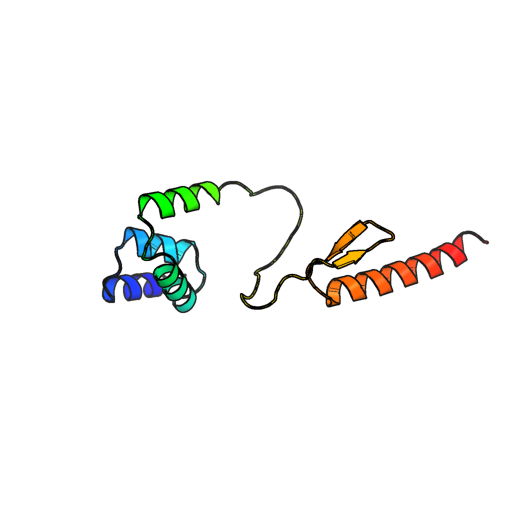A 1 95 ? 24.374 -1.950 24.519 1.00 79.38 95 ALA A O 1
ATOM 721 N N . THR A 1 96 ? 24.439 -2.985 22.542 1.00 81.56 96 THR A N 1
ATOM 722 C CA . THR A 1 96 ? 25.902 -3.152 22.561 1.00 81.56 96 THR A CA 1
ATOM 723 C C . THR A 1 96 ? 26.632 -1.810 22.496 1.00 81.56 96 THR A C 1
ATOM 725 O O . THR A 1 96 ? 27.584 -1.588 23.241 1.00 81.56 96 THR A O 1
ATOM 728 N N . LYS A 1 97 ? 26.185 -0.877 21.648 1.00 79.75 97 LYS A N 1
ATOM 729 C CA . LYS A 1 97 ? 26.830 0.435 21.497 1.00 79.75 97 LYS A CA 1
ATOM 730 C C . LYS A 1 97 ? 26.669 1.311 22.743 1.00 79.75 97 LYS A C 1
ATOM 732 O O . LYS A 1 97 ? 27.632 1.960 23.146 1.00 79.75 97 LYS A O 1
ATOM 737 N N . THR A 1 98 ? 25.480 1.334 23.353 1.00 71.12 98 THR A N 1
ATOM 738 C CA . THR A 1 98 ? 25.244 2.096 24.591 1.00 71.12 98 THR A CA 1
ATOM 739 C C . THR A 1 98 ? 26.010 1.493 25.765 1.00 71.12 98 THR A C 1
ATOM 741 O O . THR A 1 98 ? 26.609 2.230 26.542 1.00 71.12 98 THR A O 1
ATOM 744 N N . PHE A 1 99 ? 26.096 0.162 25.837 1.00 64.81 99 PHE A N 1
ATOM 745 C CA . PHE A 1 99 ? 26.894 -0.535 26.840 1.00 64.81 99 PHE A CA 1
ATOM 746 C C . PHE A 1 99 ? 28.387 -0.184 26.731 1.00 64.81 99 PHE A C 1
ATOM 748 O O . PHE A 1 99 ? 29.010 0.179 27.725 1.00 64.81 99 PHE A O 1
ATOM 755 N N . VAL A 1 100 ? 28.951 -0.182 25.517 1.00 59.09 100 VAL A N 1
ATOM 756 C CA . VAL A 1 100 ? 30.355 0.203 25.281 1.00 59.09 100 VAL A CA 1
ATOM 757 C C . VAL A 1 100 ? 30.614 1.676 25.630 1.00 59.09 100 VAL A C 1
ATOM 759 O O . VAL A 1 100 ? 31.671 1.994 26.171 1.00 59.09 100 VAL A O 1
ATOM 762 N N . LEU A 1 101 ? 29.660 2.579 25.380 1.00 56.00 101 LEU A N 1
ATOM 763 C CA . LEU A 1 101 ? 29.800 3.996 25.734 1.00 56.00 101 LEU A CA 1
ATOM 764 C C . LEU A 1 101 ? 29.706 4.242 27.246 1.00 56.00 101 LEU A C 1
ATOM 766 O O . LEU A 1 101 ? 30.490 5.036 27.758 1.00 56.00 101 LEU A O 1
ATOM 770 N N . LEU A 1 102 ? 28.827 3.542 27.970 1.00 56.03 102 LEU A N 1
ATOM 771 C CA . LEU A 1 102 ? 28.733 3.650 29.432 1.00 56.03 102 LEU A CA 1
ATOM 772 C C . LEU A 1 102 ? 29.975 3.072 30.129 1.00 56.03 102 LEU A C 1
ATOM 774 O O . LEU A 1 102 ? 30.500 3.686 31.059 1.00 56.03 102 LEU A O 1
ATOM 778 N N . SER A 1 103 ? 30.507 1.947 29.635 1.00 53.19 103 SER A N 1
ATOM 779 C CA . SER A 1 103 ? 31.773 1.389 30.129 1.00 53.19 103 SER A CA 1
ATOM 780 C C . SER A 1 103 ? 32.974 2.300 29.851 1.00 53.19 103 SER A C 1
ATOM 782 O O . SER A 1 103 ? 33.912 2.315 30.642 1.00 53.19 103 SER A O 1
ATOM 784 N N . CYS A 1 104 ? 32.949 3.088 28.771 1.00 48.19 104 CYS A N 1
ATOM 785 C CA . CYS A 1 104 ? 34.038 4.010 28.443 1.00 48.19 104 CYS A CA 1
ATOM 786 C C . CYS A 1 104 ? 33.911 5.356 29.183 1.00 48.19 104 CYS A C 1
ATOM 788 O O . CYS A 1 104 ? 34.909 5.899 29.647 1.00 48.19 104 CYS A O 1
ATOM 790 N N . HIS A 1 105 ? 32.692 5.873 29.381 1.00 51.19 105 HIS A N 1
ATOM 791 C CA . HIS A 1 105 ? 32.473 7.119 30.129 1.00 51.19 105 HIS A CA 1
ATOM 792 C C . HIS A 1 105 ? 32.797 6.959 31.623 1.00 51.19 105 HIS A C 1
ATOM 794 O O . HIS A 1 105 ? 33.358 7.866 32.235 1.00 51.19 105 HIS A O 1
ATOM 800 N N . SER A 1 106 ? 32.543 5.777 32.199 1.00 49.06 106 SER A N 1
ATOM 801 C CA . SER A 1 106 ? 32.925 5.492 33.588 1.00 49.06 106 SER A CA 1
ATOM 802 C C . SER A 1 106 ? 34.440 5.334 33.791 1.00 49.06 106 SER A C 1
ATOM 804 O O . SER A 1 106 ? 34.893 5.419 34.929 1.00 49.06 106 SER A O 1
ATOM 806 N N . LEU A 1 107 ? 35.222 5.134 32.721 1.00 47.47 107 LEU A N 1
ATOM 807 C CA . LEU A 1 107 ? 36.690 5.121 32.773 1.00 47.47 107 LEU A CA 1
ATOM 808 C C . LEU A 1 107 ? 37.319 6.512 32.576 1.00 47.47 107 LEU A C 1
ATOM 810 O O . LEU A 1 107 ? 38.484 6.690 32.910 1.00 47.47 107 LEU A O 1
ATOM 814 N N . ILE A 1 108 ? 36.575 7.487 32.043 1.00 52.69 108 ILE A N 1
ATOM 815 C CA . ILE A 1 108 ? 37.096 8.830 31.724 1.00 52.69 108 ILE A CA 1
ATOM 816 C C . ILE A 1 108 ? 36.710 9.864 32.798 1.00 52.69 108 ILE A C 1
ATOM 818 O O . ILE A 1 108 ? 37.419 10.847 32.967 1.00 52.69 108 ILE A O 1
ATOM 822 N N . GLN A 1 109 ? 35.647 9.638 33.582 1.00 52.31 109 GLN A N 1
ATOM 823 C CA . GLN A 1 109 ? 35.248 10.557 34.664 1.00 52.31 109 GLN A CA 1
ATOM 824 C C . GLN A 1 109 ? 35.992 10.329 36.003 1.00 52.31 109 GLN A C 1
ATOM 826 O O . GLN A 1 109 ? 35.756 11.060 36.962 1.00 52.31 109 GLN A O 1
ATOM 831 N N . PHE A 1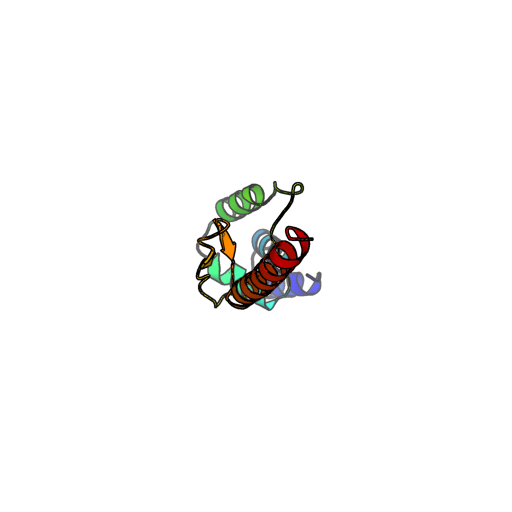 110 ? 36.868 9.321 36.090 1.00 48.78 110 PHE A N 1
ATOM 832 C CA . PHE A 1 110 ? 37.675 9.009 37.282 1.00 48.78 110 PHE A CA 1
ATOM 833 C C . PHE A 1 110 ? 39.187 8.973 36.985 1.00 48.78 110 PHE A C 1
ATOM 835 O O . PHE A 1 110 ? 39.910 8.141 37.537 1.00 48.78 110 PHE A O 1
ATOM 842 N N . LEU A 1 111 ? 39.671 9.888 36.138 1.00 46.56 111 LEU A N 1
ATOM 843 C CA . LEU A 1 111 ? 41.066 10.346 36.161 1.00 46.56 111 LEU A CA 1
ATOM 844 C C . LEU A 1 111 ? 41.124 11.873 36.222 1.00 46.56 111 LEU A C 1
ATOM 846 O O . LEU A 1 111 ? 40.446 12.518 35.394 1.00 46.56 111 LEU A O 1
#